Protein 2NRK (pdb70)

Solvent-accessible surface area: 9669 Å² total

Organism: Enterococcus faecalis (strain ATCC 700802 / V583) (NCBI:txid226185)

InterPro domains:
  IPR007344 GrpB/Dephospho-CoA kinase [PF04229] (3-162)
  IPR007344 GrpB/Dephospho-CoA kinase [PTHR34822] (2-167)
  IPR043519 Nucleotidyltransferase superfamily [G3DSA:3.30.460.10] (1-170)
  IPR043519 Nucleotidyltransferase superfamily [SSF81301] (4-168)

CATH classification: 3.30.460.10

B-factor: mean 31.62, std 11.55, range [15.97, 82.62]

Foldseek 3Di:
DKDWADPCLVVVQVVVVVVVCVQCPPQWPDKDWWDQNLAPGFIGDQATEIETEGADLVVVVVRCVVLVVVAWDWCCVPPPQWIWIFDHPVDTHYIYTYHYNPPCVVVLLTVLLRVQCNVPVVLSVVQRVQQVVQCVVCVPDPPSRAVVPSVVSSVVSSVVVVD

Sequence (163 aa):
IVTEYQPAWVEEQFEEEAQQALKQILKEENCLKVEHIGSTSVPNNLAAKPIIDFLVIVEEEIEKVDLLQWEFERIGYEYGEFGLLSGRRYLRKGPIKRTHHVHIYQFDNTQQEILRHLAFRNYLRENPAIATTYGTLKKQQLAQAHPDSIDKYKDAFIKKIEKEALKKYWE

Radius of gyration: 15.81 Å; Cα contacts (8 Å, |Δi|>4): 265; chains: 1; bounding box: 38×39×30 Å

Secondary structure (DSSP, 8-state):
--BS--THHHHHHHHHHHHHHHHHGGGEEEEEEESGGGSTT--B-S-EEEEEEES-SGGGGGGHHHHHHTT-B---TTSTTEEEEEE-SSS--EEEEEEETT-HHHHHHHHHHHHHHHH-HHHHHHHHHHHHHHHTT-SS-TTT--HHHHHHHHHHHHHHHT-

Structure (mmCIF, N/CA/C/O backbone):
data_2NRK
#
_entry.id   2NRK
#
_cell.length_a   73.665
_cell.length_b   82.149
_cell.length_c   30.519
_cell.angle_alpha   90.00
_cell.angle_beta   90.00
_cell.angle_gamma   90.00
#
_symmetry.space_group_name_H-M   'P 21 21 2'
#
loop_
_entity.id
_entity.type
_entity.pdbx_description
1 polymer 'Hypothetical protein GrpB'
2 water water
#
loop_
_atom_site.group_PDB
_atom_site.id
_atom_site.type_symbol
_atom_site.label_atom_id
_atom_site.label_alt_id
_atom_site.label_comp_id
_atom_site.label_asym_id
_atom_site.label_entity_id
_atom_site.label_seq_id
_atom_site.pdbx_PDB_ins_code
_atom_site.Cartn_x
_atom_site.Cartn_y
_atom_site.Cartn_z
_atom_site.occupancy
_atom_site.B_iso_or_equiv
_atom_site.auth_seq_id
_atom_site.auth_comp_id
_atom_site.auth_asym_id
_atom_site.auth_atom_id
_atom_site.pdbx_PDB_model_num
ATOM 1 N N . ILE A 1 7 ? 31.695 43.120 8.763 1.00 38.00 4 ILE A N 1
ATOM 2 C CA . ILE A 1 7 ? 31.894 44.407 8.026 1.00 37.80 4 ILE A CA 1
ATOM 3 C C . ILE A 1 7 ? 30.842 44.602 6.916 1.00 36.84 4 ILE A C 1
ATOM 4 O O . ILE A 1 7 ? 30.469 43.657 6.236 1.00 37.41 4 ILE A O 1
ATOM 9 N N . VAL A 1 8 ? 30.410 45.837 6.714 1.00 34.96 5 VAL A N 1
ATOM 10 C CA . VAL A 1 8 ? 29.463 46.178 5.644 1.00 32.98 5 VAL A CA 1
ATOM 11 C C . VAL A 1 8 ? 30.147 46.225 4.266 1.00 31.79 5 VAL A C 1
ATOM 12 O O . VAL A 1 8 ? 31.212 46.833 4.118 1.00 31.36 5 VAL A O 1
ATOM 16 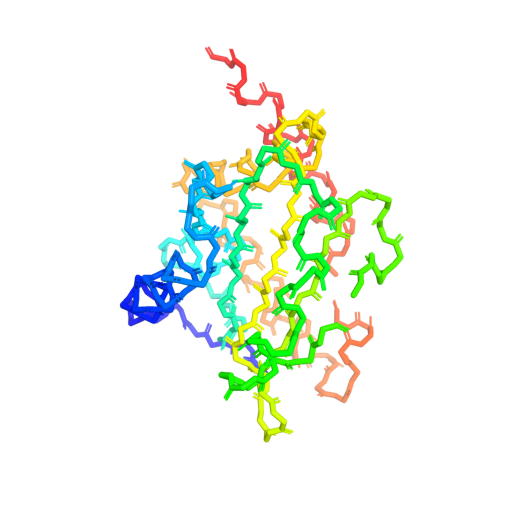N N . THR A 1 9 ? 29.545 45.564 3.278 1.00 29.24 6 THR A N 1
ATOM 17 C CA . THR A 1 9 ? 30.022 45.628 1.896 1.00 28.61 6 THR A CA 1
ATOM 18 C C . THR A 1 9 ? 28.970 46.277 1.013 1.00 28.23 6 THR A C 1
ATOM 19 O O . THR A 1 9 ? 27.809 46.390 1.401 1.00 26.52 6 THR A O 1
ATOM 23 N N . GLU A 1 10 ? 29.372 46.709 -0.176 1.00 28.17 7 GLU A N 1
ATOM 24 C CA . GLU A 1 10 ? 28.380 47.095 -1.170 1.00 27.88 7 GLU A CA 1
ATOM 25 C C . GLU A 1 10 ? 27.504 45.871 -1.454 1.00 27.38 7 GLU A C 1
ATOM 26 O O . GLU A 1 10 ? 27.889 44.732 -1.148 1.00 27.21 7 GLU A O 1
ATOM 32 N N . TYR A 1 11 ? 26.317 46.114 -1.983 1.00 26.75 8 TYR A N 1
ATOM 33 C CA . TYR A 1 11 ? 25.378 45.033 -2.278 1.00 26.15 8 TYR A CA 1
ATOM 34 C C . TYR A 1 11 ? 26.059 43.946 -3.118 1.00 26.77 8 TYR A C 1
ATOM 35 O O . TYR A 1 11 ? 26.830 44.251 -4.027 1.00 27.19 8 TYR A O 1
ATOM 44 N N . GLN A 1 12 ? 25.776 42.683 -2.797 1.00 26.98 9 GLN A N 1
ATOM 45 C CA . GLN A 1 12 ? 26.266 41.560 -3.603 1.00 27.76 9 GLN A CA 1
ATOM 46 C C . GLN A 1 12 ? 25.084 40.804 -4.236 1.00 26.91 9 GLN A C 1
ATOM 47 O O . GLN A 1 12 ? 24.306 40.181 -3.519 1.00 26.74 9 GLN A O 1
ATOM 53 N N . PRO A 1 13 ? 24.942 40.856 -5.582 1.00 26.29 10 PRO A N 1
ATOM 54 C CA . PRO A 1 13 ? 23.833 40.120 -6.198 1.00 26.02 10 PRO A CA 1
ATOM 55 C C . PRO A 1 13 ? 23.824 38.649 -5.825 1.00 25.23 10 PRO A C 1
ATOM 56 O O . PRO A 1 13 ? 22.749 38.033 -5.835 1.00 25.48 10 PRO A O 1
ATOM 60 N N . ALA A 1 14 ? 24.996 38.101 -5.482 1.00 25.02 11 ALA A N 1
ATOM 61 C CA . ALA A 1 14 ? 25.126 36.707 -5.088 1.00 24.47 11 ALA A CA 1
ATOM 62 C C . ALA A 1 14 ? 24.356 36.368 -3.814 1.00 25.13 11 ALA A C 1
ATOM 63 O O . ALA A 1 14 ? 24.078 35.185 -3.566 1.00 24.83 11 ALA A O 1
ATOM 65 N N . TRP A 1 15 ? 24.030 37.383 -3.004 1.00 23.73 12 TRP A N 1
ATOM 66 C CA . TRP A 1 15 ? 23.256 37.125 -1.795 1.00 24.39 12 TRP A CA 1
ATOM 67 C C . TRP A 1 15 ? 21.927 36.435 -2.124 1.00 24.59 12 TRP A C 1
ATOM 68 O O . TRP A 1 15 ? 21.400 35.658 -1.322 1.00 25.37 12 TRP A O 1
ATOM 79 N N . VAL A 1 16 ? 21.378 36.745 -3.296 1.00 23.59 13 VAL A N 1
ATOM 80 C CA . VAL A 1 16 ? 20.122 36.113 -3.726 1.00 24.78 13 VAL A CA 1
ATOM 81 C C . VAL A 1 16 ? 20.316 34.597 -3.951 1.00 24.76 13 VAL A C 1
ATOM 82 O O . VAL A 1 16 ? 19.453 33.802 -3.567 1.00 24.65 13 VAL A O 1
ATOM 86 N N A GLU A 1 17 ? 21.441 34.239 -4.579 0.50 25.03 14 GLU A N 1
ATOM 87 N N B GLU A 1 17 ? 21.424 34.211 -4.576 0.50 24.90 14 GLU A N 1
ATOM 88 C CA A GLU A 1 17 ? 21.831 32.835 -4.812 0.50 25.41 14 GLU A CA 1
ATOM 89 C CA B GLU A 1 17 ? 21.708 32.789 -4.794 0.50 25.00 14 GLU A CA 1
ATOM 90 C C A GLU A 1 17 ? 21.953 32.124 -3.478 0.50 25.26 14 GLU A C 1
ATOM 91 C C B GLU A 1 17 ? 21.978 32.079 -3.463 0.50 25.08 14 GLU A C 1
ATOM 92 O O A GLU A 1 17 ? 21.384 31.048 -3.280 0.50 24.91 14 GLU A O 1
ATOM 93 O O B GLU A 1 17 ? 21.537 30.946 -3.253 0.50 24.73 14 GLU A O 1
ATOM 104 N N . GLN A 1 18 ? 22.706 32.753 -2.573 1.00 24.63 15 GLN A N 1
ATOM 105 C CA . GLN A 1 18 ? 22.959 32.232 -1.234 1.00 24.66 15 GLN A CA 1
ATOM 106 C C . GLN A 1 18 ? 21.654 32.009 -0.490 1.00 23.60 15 GLN A C 1
ATOM 107 O O . GLN A 1 18 ? 21.487 30.970 0.158 1.00 23.30 15 GLN A O 1
ATOM 113 N N . PHE A 1 19 ? 20.734 32.972 -0.584 1.00 22.53 16 PHE A N 1
ATOM 114 C CA . PHE A 1 19 ? 19.441 32.824 0.031 1.00 22.68 16 PHE A CA 1
ATOM 115 C C . PHE A 1 19 ? 18.702 31.594 -0.540 1.00 23.50 16 PHE A C 1
ATOM 116 O O . PHE A 1 19 ? 18.238 30.753 0.195 1.00 22.79 16 PHE A O 1
ATOM 124 N N . GLU A 1 20 ? 18.577 31.522 -1.864 1.00 23.89 17 GLU A N 1
ATOM 125 C CA . GLU A 1 20 ? 17.773 30.464 -2.471 1.00 24.89 17 GLU A CA 1
ATOM 126 C C . GLU A 1 20 ? 18.333 29.057 -2.184 1.00 25.44 17 GLU A C 1
ATOM 127 O O . GLU A 1 20 ? 17.570 28.137 -1.914 1.00 26.27 17 GLU A O 1
ATOM 133 N N . GLU A 1 21 ? 19.650 28.925 -2.169 1.00 24.96 18 GLU A N 1
ATOM 134 C CA . GLU A 1 21 ? 20.301 27.640 -1.922 1.00 26.17 18 GLU A CA 1
ATOM 135 C C . GLU A 1 21 ? 19.964 27.171 -0.496 1.00 25.39 18 GLU A C 1
ATOM 136 O O . GLU A 1 21 ? 19.585 26.012 -0.254 1.00 24.79 18 GLU A O 1
ATOM 142 N N . GLU A 1 22 ? 20.161 28.075 0.458 1.00 24.27 19 GLU A N 1
ATOM 143 C CA . GLU A 1 22 ? 19.936 27.673 1.831 1.00 24.60 19 GLU A CA 1
ATOM 144 C C . GLU A 1 22 ? 18.443 27.528 2.108 1.00 24.33 19 GLU A C 1
ATOM 145 O O . GLU A 1 22 ? 18.034 26.716 2.949 1.00 24.79 19 GLU A O 1
ATOM 151 N N . ALA A 1 23 ? 17.611 28.333 1.445 1.00 23.90 20 ALA A N 1
ATOM 152 C CA . ALA A 1 23 ? 16.175 28.206 1.677 1.00 24.29 20 ALA A CA 1
ATOM 153 C C . ALA A 1 23 ? 15.720 26.763 1.338 1.00 24.82 20 ALA A C 1
ATOM 154 O O . ALA A 1 23 ? 14.905 26.169 2.054 1.00 25.30 20 ALA A O 1
ATOM 156 N N . GLN A 1 24 ? 16.263 26.190 0.267 1.00 25.22 21 GLN A N 1
ATOM 157 C CA A GLN A 1 24 ? 15.921 24.824 -0.134 0.50 26.57 21 GLN A CA 1
ATOM 158 C CA B GLN A 1 24 ? 15.877 24.830 -0.090 0.50 25.46 21 GLN A CA 1
ATOM 159 C C . GLN A 1 24 ? 16.367 23.836 0.958 1.00 25.95 21 GLN A C 1
ATOM 160 O O . GLN A 1 24 ? 15.632 22.908 1.325 1.00 26.31 21 GLN A O 1
ATOM 171 N N . ALA A 1 25 ? 17.580 24.041 1.462 1.00 25.63 22 ALA A N 1
ATOM 172 C CA . ALA A 1 25 ? 18.133 23.188 2.520 1.00 25.48 22 ALA A CA 1
ATOM 173 C C . ALA A 1 25 ? 17.219 23.225 3.745 1.00 25.61 22 ALA A C 1
ATOM 174 O O . ALA A 1 25 ? 16.910 22.169 4.326 1.00 25.84 22 ALA A O 1
ATOM 176 N N . LEU A 1 26 ? 16.780 24.428 4.139 1.00 24.73 23 LEU A N 1
ATOM 177 C CA . LEU A 1 26 ? 15.865 24.592 5.271 1.00 24.69 23 LEU A CA 1
ATOM 178 C C . LEU A 1 26 ? 14.522 23.886 5.056 1.00 25.24 23 LEU A C 1
ATOM 179 O O . LEU A 1 26 ? 14.025 23.188 5.952 1.00 24.75 23 LEU A O 1
ATOM 184 N N . LYS A 1 27 ? 13.951 24.040 3.861 1.00 24.63 24 LYS A N 1
ATOM 185 C CA . LYS A 1 27 ? 12.692 23.370 3.538 1.00 25.54 24 LYS A CA 1
ATOM 186 C C . LYS A 1 27 ? 12.805 21.851 3.600 1.00 25.72 24 LYS A C 1
ATOM 187 O O . LYS A 1 27 ? 11.839 21.175 3.967 1.00 26.13 24 LYS A O 1
ATOM 193 N N . GLN A 1 28 ? 13.972 21.304 3.247 1.00 26.33 25 GLN A N 1
ATOM 194 C CA . GLN A 1 28 ? 14.138 19.845 3.265 1.00 27.32 25 GLN A CA 1
ATOM 195 C C . GLN A 1 28 ? 13.962 19.344 4.691 1.00 26.62 25 GLN A C 1
ATOM 196 O O . GLN A 1 28 ? 13.455 18.248 4.911 1.00 27.21 25 GLN A O 1
ATOM 202 N N . ILE A 1 29 ? 14.398 20.162 5.652 1.00 25.54 26 ILE A N 1
ATOM 203 C CA . ILE A 1 29 ? 14.358 19.787 7.072 1.00 25.71 26 ILE A CA 1
ATOM 204 C C . ILE A 1 29 ? 12.981 20.017 7.667 1.00 25.55 26 ILE A C 1
ATOM 205 O O . ILE A 1 29 ? 12.462 19.160 8.389 1.00 25.73 26 ILE A O 1
ATOM 210 N N . LEU A 1 30 ? 12.387 21.167 7.334 1.00 24.94 27 LEU A N 1
ATOM 211 C CA . LEU A 1 30 ? 11.127 21.570 7.951 1.00 25.22 27 LEU A CA 1
ATOM 212 C C . LEU A 1 30 ? 9.905 20.841 7.395 1.00 25.20 27 LEU A C 1
ATOM 213 O O . LEU A 1 30 ? 8.877 20.718 8.078 1.00 25.79 27 LEU A O 1
ATOM 218 N N . LYS A 1 31 ? 10.000 20.398 6.143 1.00 25.33 28 LYS A N 1
ATOM 219 C CA . LYS A 1 31 ? 8.934 19.626 5.496 1.00 26.66 28 LYS A CA 1
ATOM 220 C C . LYS A 1 31 ? 7.598 20.377 5.531 1.00 26.34 28 LYS A C 1
ATOM 221 O O . LYS A 1 31 ? 7.579 21.598 5.325 1.00 26.33 28 LYS A O 1
ATOM 227 N N . GLU A 1 32 ? 6.511 19.659 5.824 1.00 27.59 29 GLU A N 1
ATOM 228 C CA A GLU A 1 32 ? 5.152 20.221 5.731 0.50 28.27 29 GLU A CA 1
ATOM 229 C CA B GLU A 1 32 ? 5.162 20.226 5.736 0.50 28.50 29 GLU A CA 1
ATOM 230 C C . GLU A 1 32 ? 4.860 21.354 6.705 1.00 27.87 29 GLU A C 1
ATOM 231 O O . GLU A 1 32 ? 3.964 22.169 6.445 1.00 29.04 29 GLU A O 1
ATOM 242 N N . ASN A 1 33 ? 5.613 21.425 7.802 1.00 27.05 30 ASN A N 1
ATOM 243 C CA . ASN A 1 33 ? 5.402 22.464 8.796 1.00 25.68 30 ASN A CA 1
ATOM 244 C C . ASN A 1 33 ? 5.799 23.850 8.247 1.00 26.40 30 ASN A C 1
ATOM 245 O O . ASN A 1 33 ? 5.398 24.879 8.796 1.00 26.68 30 ASN A O 1
ATOM 250 N N . CYS A 1 34 ? 6.588 23.862 7.176 1.00 25.90 31 CYS A N 1
ATOM 251 C CA . CYS A 1 34 ? 7.071 25.131 6.593 1.00 25.71 31 CYS A CA 1
ATOM 252 C C . CYS A 1 34 ? 6.054 25.694 5.609 1.00 24.85 31 CYS A C 1
ATOM 253 O O . CYS A 1 34 ? 5.752 25.073 4.572 1.00 25.22 31 CYS A O 1
ATOM 256 N N . LEU A 1 35 ? 5.495 26.854 5.945 1.00 23.14 32 LEU A N 1
ATOM 257 C CA . LEU A 1 35 ? 4.517 27.487 5.055 1.00 23.07 32 LEU A CA 1
ATOM 258 C C . LEU A 1 35 ? 5.215 28.342 4.012 1.00 21.86 32 LEU A C 1
ATOM 259 O O . LEU A 1 35 ? 4.730 28.433 2.859 1.00 22.86 32 LEU A O 1
ATOM 264 N N . LYS A 1 36 ? 6.318 28.988 4.407 1.00 22.62 33 LYS A N 1
ATOM 265 C CA . LYS A 1 36 ? 6.987 29.934 3.513 1.00 22.85 33 LYS A CA 1
ATOM 266 C C . LYS A 1 36 ? 8.386 30.249 4.053 1.00 23.12 33 LYS A C 1
ATOM 267 O O . LYS A 1 36 ? 8.565 30.382 5.249 1.00 23.58 33 LYS A O 1
ATOM 273 N N . VAL A 1 37 ? 9.359 30.389 3.148 1.00 23.49 34 VAL A N 1
ATOM 274 C CA . VAL A 1 37 ? 10.663 30.960 3.518 1.00 22.66 34 VAL A CA 1
ATOM 275 C C . VAL A 1 37 ? 10.842 32.209 2.692 1.00 23.18 34 VAL A C 1
ATOM 276 O O . VAL A 1 37 ? 10.747 32.150 1.453 1.00 23.90 34 VAL A O 1
ATOM 280 N N . GLU A 1 38 ? 11.065 33.318 3.389 1.00 23.43 35 GLU A N 1
ATOM 281 C CA . GLU A 1 38 ? 11.252 34.632 2.748 1.00 24.33 35 GLU A CA 1
ATOM 282 C C . GLU A 1 38 ? 12.674 35.159 3.021 1.00 23.36 35 GLU A C 1
ATOM 283 O O . GLU A 1 38 ? 13.214 35.001 4.125 1.00 24.59 35 GLU A O 1
ATOM 289 N N . HIS A 1 39 ? 13.227 35.829 2.018 1.00 23.92 36 HIS A N 1
ATOM 290 C CA . HIS A 1 39 ? 14.491 36.540 2.182 1.00 23.35 36 HIS A CA 1
ATOM 291 C C . HIS A 1 39 ? 14.140 37.894 2.776 1.00 23.42 36 HIS A C 1
ATOM 292 O O . HIS A 1 39 ? 13.304 38.640 2.229 1.00 24.47 36 HIS A O 1
ATOM 299 N N . ILE A 1 40 ? 14.761 38.223 3.905 1.00 22.99 37 ILE A N 1
ATOM 300 C CA . ILE A 1 40 ? 14.459 39.462 4.604 1.00 24.01 37 ILE A CA 1
ATOM 301 C C . ILE A 1 40 ? 15.767 40.162 4.955 1.00 23.85 37 ILE A C 1
ATOM 302 O O . ILE A 1 40 ? 16.869 39.701 4.582 1.00 24.96 37 ILE A O 1
ATOM 307 N N . GLY A 1 41 ? 15.653 41.294 5.647 1.00 23.47 38 GLY A N 1
ATOM 308 C CA . GLY A 1 41 ? 16.834 42.035 6.116 1.00 22.50 38 GLY A CA 1
ATOM 309 C C . GLY A 1 41 ? 17.523 42.760 4.973 1.00 23.11 38 GLY A C 1
ATOM 310 O O . GLY A 1 41 ? 17.013 42.757 3.859 1.00 23.80 38 GLY A O 1
ATOM 311 N N . SER A 1 42 ? 18.678 43.364 5.254 1.00 23.12 39 SER A N 1
ATOM 312 C CA . SER A 1 42 ? 19.277 44.240 4.222 1.00 23.38 39 SER A CA 1
ATOM 313 C C . SER A 1 42 ? 19.710 43.487 2.980 1.00 23.53 39 SER A C 1
ATOM 314 O O . SER A 1 42 ? 19.670 44.071 1.870 1.00 23.41 39 SER A O 1
ATOM 317 N N . THR A 1 43 ? 20.101 42.211 3.117 1.00 22.25 40 THR A N 1
ATOM 318 C CA . THR A 1 43 ? 20.580 41.501 1.902 1.00 23.18 40 THR A CA 1
ATOM 319 C C . THR A 1 43 ? 19.447 41.175 0.913 1.00 22.87 40 THR A C 1
ATOM 320 O O . THR A 1 43 ? 19.715 40.786 -0.233 1.00 23.32 40 THR A O 1
ATOM 324 N N . SER A 1 44 ? 18.198 41.376 1.337 1.00 23.67 41 SER A N 1
ATOM 325 C CA . SER A 1 44 ? 17.026 41.117 0.494 1.00 24.05 41 SER A CA 1
ATOM 326 C C . SER A 1 44 ? 16.602 42.373 -0.290 1.00 25.20 41 SER A C 1
ATOM 327 O O . SER A 1 44 ? 15.618 42.318 -1.013 1.00 24.95 41 SER A O 1
ATOM 330 N N . VAL A 1 45 ? 17.328 43.484 -0.120 1.00 24.36 42 VAL A N 1
ATOM 331 C CA . VAL A 1 45 ? 16.979 44.742 -0.788 1.00 23.57 42 VAL A CA 1
ATOM 332 C C . VAL A 1 45 ? 18.019 45.002 -1.872 1.00 23.22 42 VAL A C 1
ATOM 333 O O . VAL A 1 45 ? 19.166 45.361 -1.574 1.00 21.81 42 VAL A O 1
ATOM 337 N N . PRO A 1 46 ? 17.659 44.771 -3.141 1.00 24.09 43 PRO A N 1
ATOM 338 C CA . PRO A 1 46 ? 18.666 45.013 -4.154 1.00 24.30 43 PRO A CA 1
ATOM 339 C C . PRO A 1 46 ? 19.327 46.397 -4.080 1.00 24.93 43 PRO A C 1
ATOM 340 O O . PRO A 1 46 ? 18.655 47.422 -3.873 1.00 25.92 43 PRO A O 1
ATOM 344 N N . ASN A 1 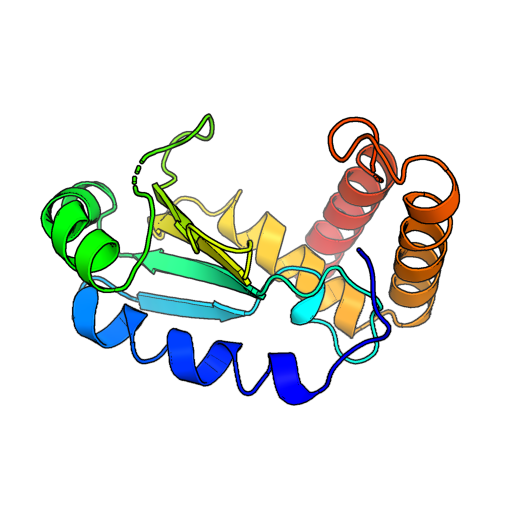47 ? 20.651 46.373 -4.207 1.00 25.10 44 ASN A N 1
ATOM 345 C CA A ASN A 1 47 ? 21.518 47.562 -4.217 0.50 25.34 44 ASN A CA 1
ATOM 346 C CA B ASN A 1 47 ? 21.464 47.598 -4.203 0.50 25.70 44 ASN A CA 1
ATOM 347 C C . ASN A 1 47 ? 21.727 48.234 -2.848 1.00 25.41 44 ASN A C 1
ATOM 348 O O . ASN A 1 47 ? 22.345 49.302 -2.757 1.00 25.90 44 ASN A O 1
ATOM 357 N N . LEU A 1 48 ? 21.271 47.585 -1.786 1.00 23.97 45 LEU A N 1
ATOM 358 C CA . LEU A 1 48 ? 21.514 48.111 -0.441 1.00 23.30 45 LEU A CA 1
ATOM 359 C C . LEU A 1 48 ? 22.830 47.554 0.102 1.00 23.34 45 LEU A C 1
ATOM 360 O O . LEU A 1 48 ? 23.039 46.347 0.114 1.00 23.44 45 LEU A O 1
ATOM 365 N N . ALA A 1 49 ? 23.712 48.446 0.563 1.00 24.23 46 ALA A N 1
ATOM 366 C CA . ALA A 1 49 ? 24.924 48.025 1.258 1.00 23.50 46 ALA A CA 1
ATOM 367 C C . ALA A 1 49 ? 24.547 47.295 2.554 1.00 23.59 46 ALA A C 1
ATOM 368 O O . ALA A 1 49 ? 23.586 47.675 3.239 1.00 24.11 46 ALA A O 1
ATOM 370 N N . ALA A 1 50 ? 25.299 46.260 2.914 1.00 23.66 47 ALA A N 1
ATOM 371 C CA . ALA A 1 50 ? 24.902 45.425 4.056 1.00 24.28 47 ALA A CA 1
ATOM 372 C C . ALA A 1 50 ? 26.039 44.560 4.562 1.00 25.09 47 ALA A C 1
ATOM 373 O O . ALA A 1 50 ? 26.947 44.246 3.824 1.00 24.53 47 ALA A O 1
ATOM 375 N N . LYS A 1 51 ? 25.937 44.129 5.809 1.00 25.53 48 LYS A N 1
ATOM 376 C CA . LYS A 1 51 ? 26.767 43.027 6.279 1.00 26.76 48 LYS A CA 1
ATOM 377 C C . LYS A 1 51 ? 26.363 41.791 5.474 1.00 26.60 48 LYS A C 1
ATOM 378 O O . LYS A 1 51 ? 25.163 41.574 5.245 1.00 26.57 48 LYS A O 1
ATOM 384 N N . PRO A 1 52 ? 27.352 41.012 5.007 1.00 26.94 49 PRO A N 1
ATOM 385 C CA . PRO A 1 52 ? 27.048 39.836 4.176 1.00 26.76 49 PRO A CA 1
ATOM 386 C C . PRO A 1 52 ? 26.576 38.648 5.004 1.00 27.02 49 PRO A C 1
ATOM 387 O O . PRO A 1 52 ? 27.239 37.587 5.030 1.00 27.42 49 PRO A O 1
ATOM 391 N N . ILE A 1 53 ? 25.465 38.852 5.707 1.00 26.13 50 ILE A N 1
ATOM 392 C CA . ILE A 1 53 ? 24.820 37.825 6.515 1.00 25.58 50 ILE A CA 1
ATOM 393 C C . ILE A 1 53 ? 23.389 37.731 5.981 1.00 25.35 50 ILE A C 1
ATOM 394 O O . ILE A 1 53 ? 22.650 38.727 5.977 1.00 25.60 50 ILE A O 1
ATOM 399 N N . ILE A 1 54 ? 23.022 36.551 5.493 1.00 24.12 51 ILE A N 1
ATOM 400 C CA . ILE A 1 54 ? 21.711 36.397 4.861 1.00 23.94 51 ILE A CA 1
ATOM 401 C C . ILE A 1 54 ? 20.681 36.138 5.955 1.00 24.01 51 ILE A C 1
ATOM 402 O O . ILE A 1 54 ? 20.844 35.193 6.737 1.00 23.70 51 ILE A O 1
ATOM 407 N N . ASP A 1 55 ? 19.627 36.958 5.984 1.00 22.97 52 ASP A N 1
ATOM 408 C CA . ASP A 1 55 ? 18.490 36.741 6.896 1.00 23.82 52 ASP A CA 1
ATOM 409 C C . ASP A 1 55 ? 17.345 36.006 6.226 1.00 23.74 52 ASP A C 1
ATOM 410 O O . ASP A 1 55 ? 16.886 36.411 5.108 1.00 23.55 52 ASP A O 1
ATOM 415 N N . PHE A 1 56 ? 16.860 34.981 6.924 1.00 23.37 53 PHE A N 1
ATOM 416 C CA . PHE A 1 56 ? 15.722 34.127 6.504 1.00 23.93 53 PHE A CA 1
ATOM 417 C C . PHE A 1 56 ? 14.547 34.293 7.446 1.00 24.04 53 PHE A C 1
ATOM 418 O O . PHE A 1 56 ? 14.723 34.269 8.688 1.00 24.82 53 PHE A O 1
ATOM 426 N N . LEU A 1 57 ? 13.359 34.505 6.859 1.00 24.08 54 LEU A N 1
ATOM 427 C CA . LEU A 1 57 ? 12.096 34.505 7.619 1.00 24.23 54 LEU A CA 1
ATOM 428 C C . LEU A 1 57 ? 11.392 33.207 7.277 1.00 23.83 54 LEU A C 1
ATOM 429 O O . LEU A 1 57 ? 11.075 32.965 6.121 1.00 24.15 54 LEU A O 1
ATOM 434 N N . VAL A 1 58 ? 11.253 32.341 8.261 1.00 22.67 55 VAL A N 1
ATOM 435 C CA . VAL A 1 58 ? 10.615 31.045 8.050 1.00 23.18 55 VAL A CA 1
ATOM 436 C C . VAL A 1 58 ? 9.290 31.067 8.833 1.00 23.40 55 VAL A C 1
ATOM 437 O O . VAL A 1 58 ? 9.282 31.288 10.055 1.00 24.06 55 VAL A O 1
ATOM 441 N N . ILE A 1 59 ? 8.192 30.815 8.126 1.00 22.58 56 ILE A N 1
ATOM 442 C CA . ILE A 1 59 ? 6.864 30.864 8.736 1.00 22.41 56 ILE A CA 1
ATOM 443 C C . ILE A 1 59 ? 6.349 29.439 8.790 1.00 22.64 56 ILE A C 1
ATOM 444 O O . ILE A 1 59 ? 6.319 28.749 7.756 1.00 23.34 56 ILE A O 1
ATOM 449 N N . VAL A 1 60 ? 5.975 28.986 9.985 1.00 22.59 57 VAL A N 1
ATOM 450 C CA . VAL A 1 60 ? 5.559 27.590 10.205 1.00 22.94 57 VAL A CA 1
ATOM 451 C C . VAL A 1 60 ? 4.154 27.481 10.793 1.00 23.58 57 VAL A C 1
ATOM 452 O O . VAL A 1 60 ? 3.630 28.445 11.383 1.00 23.43 57 VAL A O 1
ATOM 456 N N . GLU A 1 61 ? 3.550 26.297 10.653 1.00 23.28 58 GLU A N 1
ATOM 457 C CA . GLU A 1 61 ? 2.230 26.049 11.238 1.00 24.24 58 GLU A CA 1
ATOM 458 C C . GLU A 1 61 ? 2.302 25.944 12.752 1.00 24.92 58 GLU A C 1
ATOM 459 O O . GLU A 1 61 ? 1.429 26.466 13.454 1.0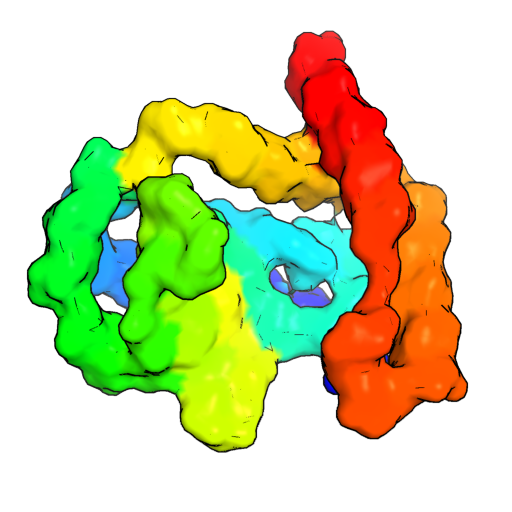0 25.21 58 GLU A O 1
ATOM 465 N N . GLU A 1 62 ? 3.344 25.258 13.243 1.00 25.61 59 GLU A N 1
ATOM 466 C CA A GLU A 1 62 ? 3.486 24.956 14.670 0.50 25.58 59 GLU A CA 1
ATOM 467 C CA B GLU A 1 62 ? 3.480 24.957 14.656 0.50 26.05 59 GLU A CA 1
ATOM 468 C C . GLU A 1 62 ? 4.926 25.161 15.124 1.00 26.04 59 GLU A C 1
ATOM 469 O O . GLU A 1 62 ? 5.814 24.404 14.737 1.00 26.13 59 GLU A O 1
ATOM 480 N N . ILE A 1 63 ? 5.141 26.179 15.948 1.00 25.84 60 ILE A N 1
ATOM 481 C CA . ILE A 1 63 ? 6.498 26.527 16.381 1.00 26.81 60 ILE A CA 1
ATOM 482 C C . ILE A 1 63 ? 7.131 25.462 17.275 1.00 28.11 60 ILE A C 1
ATOM 483 O O . ILE A 1 63 ? 8.304 25.147 17.126 1.00 27.97 60 ILE A O 1
ATOM 488 N N . GLU A 1 64 ? 6.339 24.853 18.153 1.00 29.95 61 GLU A N 1
ATOM 489 C CA . GLU A 1 64 ? 6.913 23.877 19.100 1.00 31.88 61 GLU A CA 1
ATOM 490 C C . GLU A 1 64 ? 7.468 22.653 18.393 1.00 31.81 61 GLU A C 1
ATOM 491 O O . GLU A 1 64 ? 8.433 22.030 18.863 1.00 32.93 61 GLU A O 1
ATOM 497 N N . LYS A 1 65 ? 6.866 22.305 17.266 1.00 31.20 62 LYS A N 1
A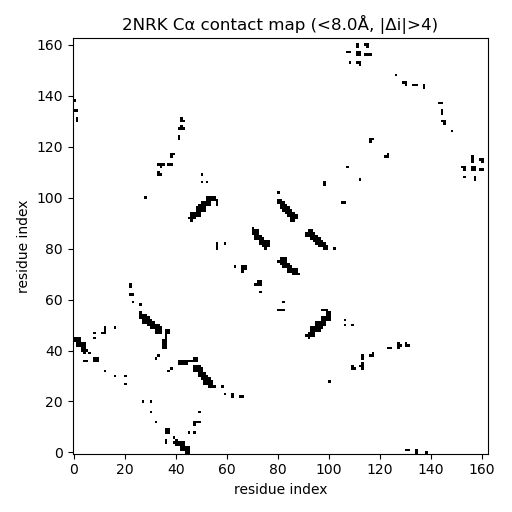TOM 498 C CA . LYS A 1 65 ? 7.349 21.219 16.417 1.00 31.78 62 LYS A CA 1
ATOM 499 C C . LYS A 1 65 ? 8.769 21.434 15.864 1.00 30.32 62 LYS A C 1
ATOM 500 O O . LYS A 1 65 ? 9.465 20.473 15.489 1.00 30.29 62 LYS A O 1
ATOM 506 N N . VAL A 1 66 ? 9.203 22.691 15.806 1.00 28.53 63 VAL A N 1
ATOM 507 C CA . VAL A 1 66 ? 10.524 23.005 15.256 1.00 26.83 63 VAL A CA 1
ATOM 508 C C . VAL A 1 66 ? 11.605 22.502 16.219 1.00 26.00 63 VAL A C 1
ATOM 509 O O . VAL A 1 66 ? 12.699 22.131 15.798 1.00 24.45 63 VAL A O 1
ATOM 513 N N . ASP A 1 67 ? 11.288 22.476 17.506 1.00 25.85 64 ASP A N 1
ATOM 514 C CA . ASP A 1 67 ? 12.222 21.928 18.502 1.00 26.57 64 ASP A CA 1
ATOM 515 C C . ASP A 1 67 ? 12.643 20.493 18.235 1.00 26.11 64 ASP A C 1
ATOM 516 O O . ASP A 1 67 ? 13.761 20.106 18.580 1.00 26.61 64 ASP A O 1
ATOM 521 N N . LEU A 1 68 ? 11.777 19.711 17.595 1.00 25.71 65 LEU A N 1
ATOM 522 C CA . LEU A 1 68 ? 12.112 18.319 17.262 1.00 25.69 65 LEU A CA 1
ATOM 523 C C . LEU A 1 68 ? 13.260 18.238 16.264 1.00 24.87 65 LEU A C 1
ATOM 524 O O . LEU A 1 68 ? 13.876 17.163 16.118 1.00 23.97 65 LEU A O 1
ATOM 529 N N . LEU A 1 69 ? 13.529 19.360 15.581 1.00 23.61 66 LEU A N 1
ATOM 530 C CA . LEU A 1 69 ? 14.455 19.388 14.456 1.00 24.09 66 LEU A CA 1
ATOM 531 C C . LEU A 1 69 ? 15.790 20.051 14.838 1.00 23.84 66 LEU A C 1
ATOM 532 O O . LEU A 1 69 ? 16.661 20.252 13.977 1.00 23.43 66 LEU A O 1
ATOM 537 N N . GLN A 1 70 ? 15.936 20.405 16.115 1.00 22.31 67 GLN A N 1
ATOM 538 C CA . GLN A 1 70 ? 17.128 21.120 16.575 1.00 22.64 67 GLN A CA 1
ATOM 539 C C . GLN A 1 70 ? 18.405 20.462 16.047 1.00 22.34 67 GLN A C 1
ATOM 540 O O . GLN A 1 70 ? 19.290 21.125 15.511 1.00 21.95 67 GLN A O 1
ATOM 546 N N . TRP A 1 71 ? 18.496 19.144 16.186 1.00 22.07 68 TRP A N 1
ATOM 547 C CA . TRP A 1 71 ? 19.754 18.443 15.855 1.00 21.91 68 TRP A CA 1
ATOM 548 C C . TRP A 1 71 ? 19.957 18.286 14.336 1.00 22.44 68 TRP A C 1
ATOM 549 O O . TRP A 1 71 ? 21.097 18.167 13.866 1.00 22.92 68 TRP A O 1
ATOM 560 N N . GLU A 1 72 ? 18.858 18.309 13.577 1.00 23.52 69 GLU A N 1
ATOM 561 C CA . GLU A 1 72 ? 18.958 18.368 12.119 1.00 23.68 69 GLU A CA 1
ATOM 562 C C . GLU A 1 72 ? 19.560 19.715 11.708 1.00 23.14 69 GLU A C 1
ATOM 563 O O . GLU A 1 72 ? 20.404 19.791 10.817 1.00 23.88 69 GLU A O 1
ATOM 569 N N . PHE A 1 73 ? 19.114 20.801 12.340 1.00 22.65 70 PHE A N 1
ATOM 570 C CA . PHE A 1 73 ? 19.707 22.091 12.035 1.00 22.25 70 PHE A CA 1
ATOM 571 C C . PHE A 1 73 ? 21.176 22.166 12.449 1.00 22.08 70 PHE A C 1
ATOM 572 O O . PHE A 1 73 ? 22.002 22.722 11.721 1.00 22.55 70 PHE A O 1
ATOM 580 N N . GLU A 1 74 ? 21.506 21.595 13.609 1.00 22.47 71 GLU A N 1
ATOM 581 C CA . GLU A 1 74 ? 22.915 21.540 14.034 1.00 23.02 71 GLU A CA 1
ATOM 582 C C . GLU A 1 74 ? 23.760 20.785 13.004 1.00 23.35 71 GLU A C 1
ATOM 583 O O . GLU A 1 74 ? 24.909 21.150 12.755 1.00 23.86 71 GLU A O 1
ATOM 589 N N . ARG A 1 75 ? 23.188 19.726 12.435 1.00 23.29 72 ARG A N 1
ATOM 590 C CA . ARG A 1 75 ? 23.901 18.876 11.471 1.00 25.01 72 ARG A CA 1
ATOM 591 C C . ARG A 1 75 ? 24.338 19.693 10.245 1.00 24.88 72 ARG A C 1
ATOM 592 O O . ARG A 1 75 ? 25.419 19.433 9.683 1.00 25.95 72 ARG A O 1
ATOM 600 N N . ILE A 1 76 ? 23.528 20.675 9.843 1.00 24.86 73 ILE A N 1
ATOM 601 C CA . ILE A 1 76 ? 23.910 21.551 8.720 1.00 24.73 73 ILE A CA 1
ATOM 602 C C . ILE A 1 76 ? 24.573 22.868 9.173 1.00 25.30 73 ILE A C 1
ATOM 603 O O . ILE A 1 76 ? 24.642 23.857 8.422 1.00 25.80 73 ILE A O 1
ATOM 608 N N . GLY A 1 77 ? 25.017 22.893 10.428 1.00 24.20 74 GLY A N 1
ATOM 609 C CA . GLY A 1 77 ? 25.914 23.946 10.878 1.00 23.40 74 GLY A CA 1
ATOM 610 C C . GLY A 1 77 ? 25.339 25.025 11.764 1.00 23.04 74 GLY A C 1
ATOM 611 O O . GLY A 1 77 ? 26.056 25.939 12.125 1.00 25.32 74 GLY A O 1
ATOM 612 N N . TYR A 1 78 ? 24.049 24.952 12.061 1.00 22.97 75 TYR A N 1
ATOM 613 C CA . TYR A 1 78 ? 23.408 25.958 12.902 1.00 22.08 75 TYR A CA 1
ATOM 614 C C . TYR A 1 78 ? 23.623 25.758 14.393 1.00 22.71 75 TYR A C 1
ATOM 615 O O . TYR A 1 78 ? 23.666 24.616 14.891 1.00 23.22 75 TYR A O 1
ATOM 624 N N . GLU A 1 79 ? 23.767 26.881 15.100 1.00 23.04 76 GLU A N 1
ATOM 625 C CA . GLU A 1 79 ? 23.488 26.935 16.509 1.00 24.10 76 GLU A CA 1
ATOM 626 C C . GLU A 1 79 ? 21.991 27.202 16.668 1.00 23.88 76 GLU A C 1
ATOM 627 O O . GLU A 1 79 ? 21.446 28.159 16.090 1.00 23.52 76 GLU A O 1
ATOM 633 N N . TYR A 1 80 ? 21.343 26.346 17.441 1.00 23.40 77 TYR A N 1
ATOM 634 C CA . TYR A 1 80 ? 19.909 26.400 17.658 1.00 23.65 77 TYR A CA 1
ATOM 635 C C . TYR A 1 80 ? 19.647 27.241 18.902 1.00 23.73 77 TYR A C 1
ATOM 636 O O . TYR A 1 80 ? 19.878 26.779 20.021 1.00 23.95 77 TYR A O 1
ATOM 653 N N . GLY A 1 82 ? 16.870 28.838 20.189 1.00 24.38 79 GLY A N 1
ATOM 654 C CA . GLY A 1 82 ? 15.564 28.991 20.832 1.00 23.97 79 GLY A CA 1
ATOM 655 C C . GLY A 1 82 ? 14.975 30.356 20.550 1.00 23.73 79 GLY A C 1
ATOM 656 O O . GLY A 1 82 ? 15.225 30.949 19.481 1.00 24.07 79 GLY A O 1
ATOM 657 N N . GLU A 1 83 ? 14.230 30.887 21.515 1.00 23.91 80 GLU A N 1
ATOM 658 C CA . GLU A 1 83 ? 13.629 32.215 21.332 1.00 23.78 80 GLU A CA 1
ATOM 659 C C . GLU A 1 83 ? 14.711 33.293 21.291 1.00 23.70 80 GLU A C 1
ATOM 660 O O . GLU A 1 83 ? 14.553 34.297 20.581 1.00 25.36 80 GLU A O 1
ATOM 666 N N . PHE A 1 84 ? 15.797 33.080 22.038 1.00 24.75 81 PHE A N 1
ATOM 667 C CA . PHE A 1 84 ? 16.885 34.084 22.124 1.00 25.53 81 PHE A CA 1
ATOM 668 C C . PHE A 1 84 ? 16.313 35.502 22.371 1.00 26.23 81 PHE A C 1
ATOM 669 O O . PHE A 1 84 ? 16.660 36.490 21.695 1.00 26.76 81 PHE A O 1
ATOM 677 N N . GLY A 1 85 ? 15.370 35.558 23.295 1.00 28.43 82 GLY A N 1
ATOM 678 C CA . GLY A 1 85 ? 14.863 36.822 23.764 1.00 28.75 82 GLY A CA 1
ATOM 679 C C . GLY A 1 85 ? 13.579 37.309 23.091 1.00 30.04 82 GLY A C 1
ATOM 680 O O . GLY A 1 85 ? 13.045 38.319 23.526 1.00 30.87 82 GLY A O 1
ATOM 681 N N . LEU A 1 86 ? 13.085 36.629 22.048 1.00 29.66 83 LEU A N 1
ATOM 682 C CA A LEU A 1 86 ? 11.824 37.036 21.417 0.50 29.96 83 LEU A CA 1
ATOM 683 C CA B LEU A 1 86 ? 11.842 37.032 21.386 0.50 30.68 83 LEU A CA 1
ATOM 684 C C . LEU A 1 86 ? 10.768 35.942 21.493 1.00 30.32 83 LEU A C 1
ATOM 685 O O . LEU A 1 86 ? 10.955 34.838 20.993 1.00 29.60 83 LEU A O 1
ATOM 694 N N . SER A 1 87 ? 9.637 36.273 22.125 1.00 31.49 84 SER A N 1
ATOM 695 C CA . SER A 1 87 ? 8.563 35.309 22.367 1.00 31.95 84 SER A CA 1
ATOM 696 C C . SER A 1 87 ? 8.050 34.692 21.072 1.00 30.95 84 SER A C 1
ATOM 697 O O . SER A 1 87 ? 7.746 35.413 20.108 1.00 31.88 84 SER A O 1
ATOM 700 N N . GLY A 1 88 ? 7.989 33.366 21.022 1.00 29.78 85 GLY A N 1
ATOM 701 C CA . GLY A 1 88 ? 7.485 32.692 19.823 1.00 29.40 85 GLY A C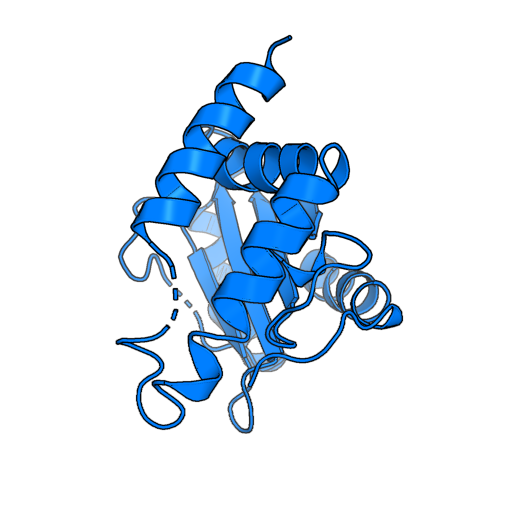A 1
ATOM 702 C C . GLY A 1 88 ? 8.467 32.473 18.691 1.00 27.94 85 GLY A C 1
ATOM 703 O O . GLY A 1 88 ? 8.133 31.792 17.734 1.00 28.71 85 GLY A O 1
ATOM 704 N N . ARG A 1 89 ? 9.686 32.999 18.800 1.00 26.52 86 ARG A N 1
ATOM 705 C CA . ARG A 1 89 ? 10.679 32.797 17.745 1.00 26.24 86 ARG A CA 1
ATOM 706 C C . ARG A 1 89 ? 11.461 31.506 17.975 1.00 25.03 86 ARG A C 1
ATOM 707 O O . ARG A 1 89 ? 11.600 31.057 19.135 1.00 24.74 86 ARG A O 1
ATOM 715 N N . ARG A 1 90 ? 11.922 30.890 16.889 1.00 25.07 87 ARG A N 1
ATOM 716 C CA . ARG A 1 90 ? 13.127 30.038 16.963 1.00 24.71 87 ARG A CA 1
ATOM 717 C C . ARG A 1 90 ? 14.191 30.656 16.092 1.00 25.62 87 ARG A C 1
ATOM 718 O O . ARG A 1 90 ? 13.967 30.863 14.900 1.00 26.05 87 ARG A O 1
ATOM 726 N N . TYR A 1 91 ? 15.362 30.902 16.669 1.00 24.32 88 TYR A N 1
ATOM 727 C CA . TYR A 1 91 ? 16.396 31.638 15.984 1.00 24.78 88 TYR A CA 1
ATOM 728 C C . TYR A 1 91 ? 17.564 30.669 15.744 1.00 24.90 88 TYR A C 1
ATOM 729 O O . TYR A 1 91 ? 17.931 29.910 16.655 1.00 24.91 88 TYR A O 1
ATOM 738 N N . LEU A 1 92 ? 18.105 30.695 14.535 1.00 23.61 89 LEU A N 1
ATOM 739 C CA . LEU A 1 92 ? 19.282 29.886 14.179 1.00 22.50 89 LEU A CA 1
ATOM 740 C C . LEU A 1 92 ? 20.358 30.814 13.657 1.00 22.91 89 LEU A C 1
ATOM 741 O O . LEU A 1 92 ? 20.072 31.755 12.927 1.00 23.37 89 LEU A O 1
ATOM 746 N N . ARG A 1 93 ? 21.603 30.517 13.993 1.00 23.56 90 ARG A N 1
ATOM 747 C CA . ARG A 1 93 ? 22.721 31.257 13.421 1.00 23.81 90 ARG A CA 1
ATOM 748 C C . ARG A 1 93 ? 23.825 30.313 13.044 1.00 24.70 90 ARG A C 1
ATOM 749 O O . ARG A 1 93 ? 24.069 29.285 13.711 1.00 24.53 90 ARG A O 1
ATOM 757 N N . LYS A 1 94 ? 24.494 30.667 11.958 1.00 25.73 91 LYS A N 1
ATOM 758 C CA . LYS A 1 94 ? 25.728 29.972 11.575 1.00 27.90 91 LYS A CA 1
ATOM 759 C C . LYS A 1 94 ? 26.643 30.893 10.793 1.00 29.05 91 LYS A C 1
ATOM 760 O O . LYS A 1 94 ? 26.202 31.924 10.300 1.00 27.17 91 LYS A O 1
ATOM 766 N N . GLY A 1 95 ? 27.920 30.530 10.674 1.00 31.71 92 GLY A N 1
ATOM 767 C CA . GLY A 1 95 ? 28.440 29.261 11.143 1.00 35.57 92 GLY A CA 1
ATOM 768 C C . GLY A 1 95 ? 29.415 29.483 12.263 1.00 37.93 92 GLY A C 1
ATOM 769 O O . GLY A 1 95 ? 29.572 30.612 12.738 1.00 38.34 92 GLY A O 1
ATOM 770 N N . PRO A 1 96 ? 30.123 28.408 12.670 1.00 40.42 93 PRO A N 1
ATOM 771 C CA . PRO A 1 96 ? 31.030 28.513 13.798 1.00 41.92 93 PRO A CA 1
ATOM 772 C C . PRO A 1 96 ? 32.269 29.335 13.434 1.00 42.94 93 PRO A C 1
ATOM 773 O O . PRO A 1 96 ? 32.779 30.061 14.281 1.00 44.18 93 PRO A O 1
ATOM 777 N N . ILE A 1 97 ? 32.719 29.257 12.179 1.00 43.17 94 ILE A N 1
ATOM 778 C CA . ILE A 1 97 ? 33.892 30.026 11.745 1.00 43.00 94 ILE A CA 1
ATOM 779 C C . ILE A 1 97 ? 33.553 31.502 11.492 1.00 42.07 94 ILE A C 1
ATOM 780 O O . ILE A 1 97 ? 34.142 32.390 12.114 1.00 42.33 94 ILE A O 1
ATOM 785 N N . LYS A 1 98 ? 32.610 31.782 10.592 1.00 39.96 95 LYS A N 1
ATOM 786 C CA . LYS A 1 98 ? 32.182 33.169 10.433 1.00 38.25 95 LYS A CA 1
ATOM 787 C C . LYS A 1 98 ? 30.662 33.252 10.281 1.00 35.70 95 LYS A C 1
ATOM 788 O O . LYS A 1 98 ? 30.043 32.303 9.798 1.00 36.10 95 LYS A O 1
ATOM 794 N N . ARG A 1 99 ? 30.088 34.377 10.697 1.00 33.33 96 ARG A N 1
ATOM 795 C CA . ARG A 1 99 ? 28.630 34.545 10.653 1.00 31.41 96 ARG A CA 1
ATOM 796 C C . ARG A 1 99 ? 28.178 34.744 9.208 1.00 29.91 96 ARG A C 1
ATOM 797 O O . ARG A 1 99 ? 28.633 35.692 8.551 1.00 28.53 96 ARG A O 1
ATOM 805 N N . THR A 1 100 ? 27.262 33.883 8.741 1.00 26.91 97 THR A N 1
ATOM 806 C CA . THR A 1 100 ? 26.828 33.898 7.351 1.00 26.70 97 THR A CA 1
ATOM 807 C C . THR A 1 100 ? 25.296 33.844 7.175 1.00 26.19 97 THR A C 1
ATOM 808 O O . THR A 1 100 ? 24.787 34.292 6.151 1.00 26.01 97 THR A O 1
ATOM 812 N N . HIS A 1 101 ? 24.597 33.208 8.110 1.00 25.23 98 HIS A N 1
ATOM 813 C CA . HIS A 1 101 ? 23.134 32.970 7.956 1.00 24.58 98 HIS A CA 1
ATOM 814 C C . HIS A 1 101 ? 22.444 33.181 9.298 1.00 24.29 98 HIS A C 1
ATOM 815 O O . HIS A 1 101 ? 22.901 32.669 10.316 1.00 25.58 98 HIS A O 1
ATOM 822 N N . HIS A 1 102 ? 21.373 33.963 9.300 1.00 23.64 99 HIS A N 1
ATOM 823 C CA . HIS A 1 102 ? 20.522 34.151 10.502 1.00 23.74 99 HIS A CA 1
ATOM 824 C C . HIS A 1 102 ? 19.111 33.728 10.078 1.00 24.13 99 HIS A C 1
ATOM 825 O O . HIS A 1 102 ? 18.611 34.191 9.040 1.00 24.27 99 HIS A O 1
ATOM 832 N N . VAL A 1 103 ? 18.531 32.790 10.814 1.00 23.78 100 VAL A N 1
ATOM 833 C CA . VAL A 1 103 ? 17.207 32.264 10.456 1.00 24.03 100 VAL A CA 1
ATOM 834 C C . VAL A 1 103 ? 16.228 32.611 11.547 1.00 24.54 100 VAL A C 1
ATOM 835 O O . VAL A 1 103 ? 16.463 32.297 12.718 1.00 23.47 100 VAL A O 1
ATOM 839 N N . HIS A 1 104 ? 15.125 33.262 11.167 1.00 23.84 101 HIS A N 1
ATOM 840 C CA . HIS A 1 104 ? 14.165 33.789 12.140 1.00 24.11 101 HIS A CA 1
ATOM 841 C C . HIS A 1 104 ? 12.880 33.014 11.868 1.00 24.01 101 HIS A C 1
ATOM 842 O O . HIS A 1 104 ? 12.249 33.227 10.819 1.00 24.10 101 HIS A O 1
ATOM 849 N N . ILE A 1 105 ? 12.545 32.083 12.758 1.00 23.57 102 ILE A N 1
ATOM 850 C CA . ILE A 1 105 ? 11.397 31.206 12.528 1.00 24.58 102 ILE A CA 1
ATOM 851 C C . ILE A 1 105 ? 10.253 31.678 13.431 1.00 24.84 102 ILE A C 1
ATOM 852 O O . ILE A 1 105 ? 10.433 31.865 14.633 1.00 25.69 102 ILE A O 1
ATOM 857 N N . TYR A 1 106 ? 9.065 31.866 12.842 1.00 23.30 103 TYR A N 1
ATOM 858 C CA . TYR A 1 106 ? 7.899 32.245 13.642 1.00 23.65 103 TYR A CA 1
ATOM 859 C C . TYR A 1 106 ? 6.677 31.411 13.250 1.00 22.59 103 TYR A C 1
ATOM 860 O O . TYR A 1 106 ? 6.571 30.942 12.122 1.00 22.96 103 TYR A O 1
ATOM 869 N N . GLN A 1 107 ? 5.759 31.253 14.193 1.00 22.68 104 GLN A N 1
ATOM 870 C CA . GLN A 1 107 ? 4.478 30.633 13.882 1.00 22.02 104 GLN A CA 1
ATOM 871 C C . GLN A 1 107 ? 3.613 31.595 13.049 1.00 22.05 104 GLN A C 1
ATOM 872 O O . GLN A 1 107 ? 3.714 32.821 13.196 1.00 22.56 104 GLN A O 1
ATOM 878 N N . PHE A 1 108 ? 2.770 31.034 12.183 1.00 22.47 105 PHE A N 1
ATOM 879 C CA . PHE A 1 108 ? 1.943 31.812 11.264 1.00 21.67 105 PHE A CA 1
ATOM 880 C C . PHE A 1 108 ? 1.080 32.935 11.921 1.00 22.14 105 PHE A C 1
ATOM 881 O O . PHE A 1 108 ? 0.640 33.872 11.239 1.00 22.97 105 PHE A O 1
ATOM 889 N N . ASP A 1 109 ? 0.781 32.784 13.216 1.00 23.03 106 ASP A N 1
ATOM 890 C CA . ASP A 1 109 ? -0.073 33.757 13.902 1.00 23.91 106 ASP A CA 1
ATOM 891 C C . ASP A 1 109 ? 0.687 34.854 14.629 1.00 24.59 106 ASP A C 1
ATOM 892 O O . ASP A 1 109 ? 0.073 35.741 15.236 1.00 25.03 106 ASP A O 1
ATOM 897 N N . ASN A 1 110 ? 2.014 34.855 14.481 1.00 24.23 107 ASN A N 1
ATOM 898 C CA . ASN A 1 110 ? 2.801 35.967 14.994 1.00 24.41 107 ASN A CA 1
ATOM 899 C C . ASN A 1 110 ? 2.876 37.066 13.954 1.00 24.07 107 ASN A C 1
ATOM 900 O O . ASN A 1 110 ? 3.933 37.349 13.377 1.00 24.35 107 ASN A O 1
ATOM 905 N N . THR A 1 111 ? 1.725 37.674 13.687 1.00 22.20 108 THR A N 1
ATOM 906 C CA . THR A 1 111 ? 1.636 38.659 12.591 1.00 23.42 108 THR A CA 1
ATOM 907 C C . THR A 1 111 ? 2.510 39.880 12.831 1.00 24.02 108 THR A C 1
ATOM 908 O O . THR A 1 111 ? 3.018 40.467 11.876 1.00 22.56 108 THR A O 1
ATOM 912 N N . GLN A 1 112 ? 2.679 40.291 14.095 1.00 24.22 109 GLN A N 1
ATOM 913 C CA A GLN A 1 112 ? 3.474 41.498 14.374 0.50 24.68 109 GLN A CA 1
ATOM 914 C CA B GLN A 1 112 ? 3.467 41.494 14.375 0.50 24.81 109 GLN A CA 1
ATOM 915 C C . GLN A 1 112 ? 4.915 41.335 13.897 1.00 24.27 109 GLN A C 1
ATOM 916 O O . GLN A 1 112 ? 5.458 42.232 13.247 1.00 24.12 109 GLN A O 1
ATOM 927 N N . GLU A 1 113 ? 5.530 40.192 14.221 1.00 24.05 110 GLU A N 1
ATOM 928 C CA . GLU A 1 113 ? 6.948 39.983 13.851 1.00 24.26 110 GLU A CA 1
ATOM 929 C C . GLU A 1 113 ? 7.066 39.701 12.384 1.00 23.83 110 GLU A C 1
ATOM 930 O O . GLU A 1 113 ? 7.974 40.198 11.716 1.00 24.25 110 GLU A O 1
ATOM 936 N N . ILE A 1 114 ? 6.136 38.888 11.868 1.00 23.62 111 ILE A N 1
ATOM 937 C CA . ILE A 1 114 ? 6.232 38.559 10.437 1.00 22.87 111 ILE A CA 1
ATOM 938 C C . ILE A 1 114 ? 6.120 39.811 9.579 1.00 23.73 111 ILE A C 1
ATOM 939 O O . ILE A 1 114 ? 6.942 40.054 8.693 1.00 22.15 111 ILE A O 1
ATOM 944 N N . LEU A 1 115 ? 5.093 40.621 9.843 1.00 22.42 112 LEU A N 1
ATOM 945 C CA . LEU A 1 115 ? 4.955 41.898 9.090 1.00 22.37 112 LEU A CA 1
ATOM 946 C C . LEU A 1 115 ? 6.044 42.905 9.370 1.00 22.27 112 LEU A C 1
ATOM 947 O O . LEU A 1 115 ? 6.405 43.660 8.472 1.00 23.29 112 LEU A O 1
ATOM 952 N N . ARG A 1 116 ? 6.604 42.914 10.583 1.00 22.94 113 ARG A N 1
ATOM 953 C CA . ARG A 1 116 ? 7.695 43.859 10.879 1.00 23.36 113 ARG A CA 1
ATOM 954 C C . ARG A 1 116 ? 8.790 43.651 9.834 1.00 23.81 113 ARG A C 1
ATOM 955 O O . ARG A 1 116 ? 9.266 44.607 9.220 1.00 24.54 113 ARG A O 1
ATOM 963 N N . HIS A 1 117 ? 9.158 42.379 9.617 1.00 23.71 114 HIS A N 1
ATOM 964 C CA . HIS A 1 117 ? 10.218 42.063 8.665 1.00 24.02 114 HIS A CA 1
ATOM 965 C C . HIS A 1 117 ? 9.789 42.288 7.227 1.00 23.90 114 HIS A C 1
ATOM 966 O O . HIS A 1 117 ? 10.526 42.907 6.473 1.00 23.69 114 HIS A O 1
ATOM 973 N N . LEU A 1 118 ? 8.616 41.777 6.833 1.00 23.10 115 LEU A N 1
ATOM 974 C CA . 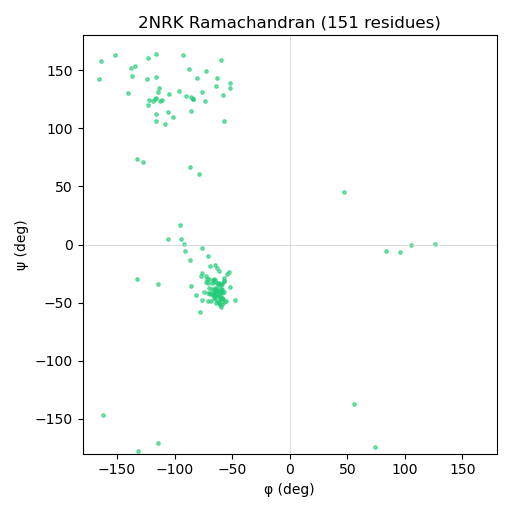LEU A 1 118 ? 8.237 41.866 5.421 1.00 22.48 115 LEU A CA 1
ATOM 975 C C . LEU A 1 118 ? 7.945 43.312 5.023 1.00 22.43 115 LEU A C 1
ATOM 976 O O . LEU A 1 118 ? 8.326 43.736 3.937 1.00 22.01 115 LEU A O 1
ATOM 981 N N . ALA A 1 119 ? 7.250 44.057 5.883 1.00 22.32 116 ALA A N 1
ATOM 982 C CA . ALA A 1 119 ? 6.922 45.434 5.519 1.00 23.38 116 ALA A CA 1
ATOM 983 C C . ALA A 1 119 ? 8.201 46.249 5.357 1.00 22.59 116 ALA A C 1
ATOM 984 O O . ALA A 1 119 ? 8.316 47.023 4.409 1.00 22.79 116 ALA A O 1
ATOM 986 N N . PHE A 1 120 ? 9.151 46.075 6.292 1.00 22.51 117 PHE A N 1
ATOM 987 C CA . PHE A 1 120 ? 10.438 46.797 6.288 1.00 22.39 117 PHE A CA 1
ATOM 988 C C . PHE A 1 120 ? 11.160 46.538 4.972 1.00 22.23 117 PHE A C 1
ATOM 989 O O . PHE A 1 120 ? 11.558 47.482 4.284 1.00 23.10 117 PHE A O 1
ATOM 997 N N . ARG A 1 121 ? 11.263 45.262 4.595 1.00 23.14 118 ARG A N 1
ATOM 998 C CA . ARG A 1 121 ? 11.889 44.895 3.327 1.00 22.31 118 ARG A CA 1
ATOM 999 C C . ARG A 1 121 ? 11.177 45.528 2.136 1.00 23.16 118 ARG A C 1
ATOM 1000 O O . ARG A 1 121 ? 11.821 46.177 1.275 1.00 23.61 118 ARG A O 1
ATOM 1008 N N . ASN A 1 122 ? 9.857 45.356 2.083 1.00 21.97 119 ASN A N 1
ATOM 1009 C CA . ASN A 1 122 ? 9.100 45.827 0.905 1.00 22.43 119 ASN A CA 1
ATOM 1010 C C . ASN A 1 122 ? 9.256 47.334 0.750 1.00 22.59 119 ASN A C 1
ATOM 1011 O O . ASN A 1 122 ? 9.419 47.849 -0.363 1.00 24.28 119 ASN A O 1
ATOM 1016 N N . TYR A 1 123 ? 9.208 48.040 1.871 1.00 22.59 120 TYR A N 1
ATOM 1017 C CA . TYR A 1 123 ? 9.313 49.498 1.875 1.00 23.16 120 TYR A CA 1
ATOM 1018 C C . TYR A 1 123 ? 10.697 49.950 1.374 1.00 23.64 120 TYR A C 1
ATOM 1019 O O . TYR A 1 123 ? 10.801 50.879 0.579 1.00 23.63 120 TYR A O 1
ATOM 1028 N N . LEU A 1 124 ? 11.773 49.303 1.841 1.00 22.61 121 LEU A N 1
ATOM 1029 C CA . LEU A 1 124 ? 13.113 49.688 1.351 1.00 23.18 121 LEU A CA 1
ATOM 1030 C C . LEU A 1 124 ? 13.242 49.394 -0.159 1.00 22.44 121 LEU A C 1
ATOM 1031 O O . LEU A 1 124 ? 13.838 50.196 -0.881 1.00 22.91 121 LEU A O 1
ATOM 1036 N N . ARG A 1 125 ? 12.685 48.264 -0.608 1.00 23.34 122 ARG A N 1
ATOM 1037 C CA . ARG A 1 125 ? 12.719 47.917 -2.027 1.00 24.07 122 ARG A CA 1
ATOM 1038 C C . ARG A 1 125 ? 12.032 48.970 -2.874 1.00 25.21 122 ARG A C 1
ATOM 1039 O O . ARG A 1 125 ? 12.460 49.198 -4.009 1.00 26.16 122 ARG A O 1
ATOM 1047 N N . GLU A 1 126 ? 10.978 49.594 -2.339 1.00 26.15 123 GLU A N 1
ATOM 1048 C CA . GLU A 1 126 ? 10.200 50.615 -3.098 1.00 27.59 123 GLU A CA 1
ATOM 1049 C C . GLU A 1 126 ? 10.691 52.058 -2.930 1.00 27.28 123 GLU A C 1
ATOM 1050 O O . GLU A 1 126 ? 10.193 52.992 -3.597 1.00 26.87 123 GLU A O 1
ATOM 1056 N N . ASN A 1 127 ? 11.664 52.250 -2.043 1.00 26.16 124 ASN A N 1
ATOM 1057 C CA . ASN A 1 127 ? 12.145 53.574 -1.669 1.00 26.01 124 ASN A CA 1
ATOM 1058 C C . ASN A 1 127 ? 13.664 53.604 -1.689 1.00 26.15 124 ASN A C 1
ATOM 1059 O O . ASN A 1 127 ? 14.291 53.645 -0.642 1.00 25.24 124 ASN A O 1
ATOM 1064 N N . PRO A 1 128 ? 14.262 53.608 -2.896 1.00 27.06 125 PRO A N 1
ATOM 1065 C CA . PRO A 1 128 ? 15.731 53.581 -3.008 1.00 27.24 125 PRO A CA 1
ATOM 1066 C C . PRO A 1 128 ? 16.434 54.731 -2.288 1.00 27.14 125 PRO A C 1
ATOM 1067 O O . PRO A 1 128 ? 17.530 54.531 -1.771 1.00 26.48 125 PRO A O 1
ATOM 1071 N N . ALA A 1 129 ? 15.809 55.909 -2.201 1.00 26.18 126 ALA A N 1
ATOM 1072 C CA . ALA A 1 129 ? 16.420 57.031 -1.480 1.00 26.42 126 ALA A CA 1
ATOM 1073 C C . ALA A 1 129 ? 16.560 56.727 0.017 1.00 25.93 126 ALA A C 1
ATOM 1074 O O . ALA A 1 129 ? 17.563 57.071 0.627 1.00 25.26 126 ALA A O 1
ATOM 1076 N N . ILE A 1 130 ? 15.543 56.076 0.581 1.00 24.85 127 ILE A N 1
ATOM 1077 C CA . ILE A 1 130 ? 15.586 55.676 1.975 1.00 25.25 127 ILE A CA 1
ATOM 1078 C C . ILE A 1 130 ? 16.621 54.561 2.169 1.00 24.69 127 ILE A C 1
ATOM 1079 O O . ILE A 1 130 ? 17.395 54.594 3.138 1.00 24.17 127 ILE A O 1
ATOM 1084 N N . ALA A 1 131 ? 16.641 53.596 1.253 1.00 23.74 128 ALA A N 1
ATOM 1085 C CA . ALA A 1 131 ? 17.658 52.541 1.318 1.00 23.78 128 ALA A CA 1
ATOM 1086 C C . ALA A 1 131 ? 19.070 53.156 1.259 1.00 23.43 128 ALA A C 1
ATOM 1087 O O . ALA A 1 131 ? 19.956 52.737 1.984 1.00 23.41 128 ALA A O 1
ATOM 1089 N N . THR A 1 132 ? 19.273 54.161 0.401 1.00 22.96 129 THR A N 1
ATOM 1090 C CA . THR A 1 132 ? 20.576 54.822 0.299 1.00 22.14 129 THR A CA 1
ATOM 1091 C C . THR A 1 132 ? 20.951 55.509 1.613 1.00 22.91 129 THR A C 1
ATOM 1092 O O . THR A 1 132 ? 22.099 55.420 2.049 1.00 23.17 129 THR A O 1
ATOM 1096 N N . THR A 1 133 ? 19.971 56.131 2.270 1.00 22.61 130 THR A N 1
ATOM 1097 C CA . THR A 1 133 ? 20.195 56.773 3.570 1.00 23.69 130 THR A CA 1
ATOM 1098 C C . THR A 1 133 ? 20.657 55.729 4.574 1.00 23.05 130 THR A C 1
ATOM 1099 O O . THR A 1 133 ? 21.618 55.966 5.317 1.00 23.62 130 THR A O 1
ATOM 1103 N N . TYR A 1 134 ? 19.987 54.576 4.554 1.00 23.25 131 TYR A N 1
ATOM 1104 C CA . TYR A 1 134 ? 20.263 53.479 5.474 1.00 22.40 131 TYR A CA 1
ATOM 1105 C C . TYR A 1 134 ? 21.654 52.900 5.210 1.00 23.62 131 TYR A C 1
ATOM 1106 O O . TYR A 1 134 ? 22.446 52.727 6.143 1.00 22.61 131 TYR A O 1
ATOM 1115 N N . GLY A 1 135 ? 21.974 52.658 3.935 1.00 23.73 132 GLY A N 1
ATOM 1116 C CA . GLY A 1 135 ? 23.306 52.135 3.602 1.00 24.59 132 GLY A CA 1
ATOM 1117 C C . GLY A 1 135 ? 24.428 53.077 3.997 1.00 25.50 132 GLY A C 1
ATOM 1118 O O . GLY A 1 135 ? 25.480 52.641 4.511 1.00 26.13 132 GLY A O 1
ATOM 1119 N N . THR A 1 136 ? 24.206 54.380 3.785 1.00 25.18 133 THR A N 1
ATOM 1120 C CA . THR A 1 136 ? 25.178 55.407 4.126 1.00 25.58 133 THR A CA 1
ATOM 1121 C C . THR A 1 136 ? 25.397 55.425 5.639 1.00 26.09 133 THR A C 1
ATOM 1122 O O . THR A 1 136 ? 26.525 55.520 6.097 1.00 26.65 133 THR A O 1
ATOM 1126 N N . LEU A 1 137 ? 24.316 55.324 6.398 1.00 24.88 134 LEU A N 1
ATOM 1127 C CA . LEU A 1 137 ? 24.412 55.280 7.846 1.00 25.26 134 LEU A CA 1
ATOM 1128 C C . LEU A 1 137 ? 25.225 54.072 8.298 1.00 25.82 134 LEU A C 1
ATOM 1129 O O . LEU A 1 137 ? 26.092 54.191 9.155 1.00 26.28 134 LEU A O 1
ATOM 1134 N N . LYS A 1 138 ? 24.941 52.912 7.716 1.00 26.34 135 LYS A N 1
ATOM 1135 C CA . LYS A 1 138 ? 25.632 51.688 8.135 1.00 28.62 135 LYS A CA 1
ATOM 1136 C C . LYS A 1 138 ? 27.129 51.793 7.839 1.00 29.71 135 LYS A C 1
ATOM 1137 O O . LYS A 1 138 ? 27.964 51.385 8.660 1.00 30.36 135 LYS A O 1
ATOM 1143 N N . LYS A 1 139 ? 27.471 52.378 6.686 1.00 30.46 136 LYS A N 1
ATOM 1144 C CA . LYS A 1 139 ? 28.859 52.514 6.303 1.00 32.64 136 LYS A CA 1
ATOM 1145 C C . LYS A 1 139 ? 29.560 53.471 7.259 1.00 33.53 136 LYS A C 1
ATOM 1146 O O . LYS A 1 139 ? 30.681 53.194 7.700 1.00 33.99 136 LYS A O 1
ATOM 1152 N N . GLN A 1 140 ? 28.889 54.578 7.592 1.00 34.06 137 GLN A N 1
ATOM 1153 C CA A GLN A 1 140 ? 29.386 55.556 8.570 0.50 35.14 137 GLN A CA 1
ATOM 1154 C CA B GLN A 1 140 ? 29.447 55.534 8.546 0.50 35.17 137 GLN A CA 1
ATOM 1155 C C . GLN A 1 140 ? 29.611 54.934 9.949 1.00 35.73 137 GLN A C 1
ATOM 1156 O O . GLN A 1 140 ? 30.634 55.179 10.600 1.00 36.56 137 GLN A O 1
ATOM 1167 N N . LEU A 1 141 ? 28.642 54.148 10.405 1.00 37.21 138 LEU A N 1
ATOM 1168 C CA . LEU A 1 141 ? 28.744 53.474 11.705 1.00 39.03 138 LEU A CA 1
ATOM 1169 C C . LEU A 1 141 ? 29.959 52.542 11.764 1.00 41.54 138 LEU A C 1
ATOM 1170 O O . LEU A 1 141 ? 30.726 52.579 12.727 1.00 41.62 138 LEU A O 1
ATOM 1175 N N . ALA A 1 142 ? 30.135 51.733 10.721 1.00 44.09 139 ALA A N 1
ATOM 1176 C CA . ALA A 1 142 ? 31.264 50.805 10.628 1.00 46.79 139 ALA A CA 1
ATOM 1177 C C . ALA A 1 142 ? 32.604 51.537 10.694 1.00 48.52 139 ALA A C 1
ATOM 1178 O O . ALA A 1 142 ? 33.572 51.007 11.244 1.00 49.44 139 ALA A O 1
ATOM 1180 N N . GLN A 1 143 ? 32.648 52.754 10.148 1.00 50.38 140 GLN A N 1
ATOM 1181 C CA . GLN A 1 143 ? 33.825 53.621 10.223 1.00 52.08 140 GLN A CA 1
ATOM 1182 C C . GLN A 1 143 ? 33.995 54.270 11.601 1.00 53.43 140 GLN A C 1
ATOM 1183 O O . GLN A 1 143 ? 34.971 54.993 11.829 1.00 53.82 140 GLN A O 1
ATOM 1189 N N . ALA A 1 144 ? 33.052 54.020 12.509 1.00 55.02 141 ALA A N 1
ATOM 1190 C CA . ALA A 1 144 ? 33.103 54.558 13.878 1.00 56.66 141 ALA A CA 1
ATOM 1191 C C . ALA A 1 144 ? 33.261 53.464 14.944 1.00 57.92 141 ALA A C 1
ATOM 1192 O O . ALA A 1 144 ? 33.917 53.685 15.968 1.00 58.20 141 ALA A O 1
ATOM 1194 N N . HIS A 1 145 ? 32.671 52.290 14.696 1.00 59.44 142 HIS A N 1
ATOM 1195 C CA . HIS A 1 145 ? 32.773 51.135 15.608 1.00 60.83 142 HIS A CA 1
ATOM 1196 C C . HIS A 1 145 ? 33.249 49.856 14.894 1.00 61.63 142 HIS A C 1
ATOM 1197 O O . HIS A 1 145 ? 32.460 48.907 14.726 1.00 61.78 142 HIS A O 1
ATOM 1204 N N . PRO A 1 146 ? 34.543 49.801 14.495 1.00 62.45 143 PRO A N 1
ATOM 1205 C CA . PRO A 1 146 ? 35.017 48.564 13.851 1.00 62.99 143 PRO A CA 1
ATOM 1206 C C . PRO A 1 146 ? 35.124 47.448 14.887 1.00 63.49 143 PRO A C 1
ATOM 1207 O O . PRO A 1 146 ? 34.953 46.273 14.561 1.00 63.62 143 PRO A O 1
ATOM 1211 N N . ASP A 1 147 ? 35.389 47.853 16.129 1.00 64.11 144 ASP A N 1
ATOM 1212 C CA . ASP A 1 147 ? 35.509 46.965 17.284 1.00 64.72 144 ASP A CA 1
ATOM 1213 C C . ASP A 1 147 ? 34.166 46.455 17.820 1.00 64.87 144 ASP A C 1
ATOM 1214 O O . ASP A 1 147 ? 34.018 45.252 18.052 1.00 65.22 144 ASP A O 1
ATOM 1219 N N . SER A 1 148 ? 33.197 47.358 18.002 1.00 64.74 145 SER A N 1
ATOM 1220 C CA . SER A 1 148 ? 31.934 47.021 18.669 1.00 64.53 145 SER A CA 1
ATOM 1221 C C . SER A 1 148 ? 30.773 46.801 17.698 1.00 64.50 145 SER A C 1
ATOM 1222 O O . SER A 1 148 ? 30.276 47.756 17.090 1.00 64.36 145 SER A O 1
ATOM 1225 N N . ILE A 1 149 ? 30.326 45.551 17.567 1.00 64.43 146 ILE A N 1
ATOM 1226 C CA . ILE A 1 149 ? 29.061 45.283 16.865 1.00 64.38 146 ILE A CA 1
ATOM 1227 C C . ILE A 1 149 ? 27.875 45.728 17.729 1.00 64.12 146 ILE A C 1
ATOM 1228 O O . ILE A 1 149 ? 26.816 46.068 17.199 1.00 63.87 146 ILE A O 1
ATOM 1233 N N . ASP A 1 150 ? 28.072 45.730 19.052 1.00 63.77 147 ASP A N 1
ATOM 1234 C CA . ASP A 1 150 ? 27.060 46.198 20.006 1.00 63.63 147 ASP A CA 1
ATOM 1235 C C . ASP A 1 150 ? 26.697 47.667 19.782 1.00 63.35 147 ASP A C 1
ATOM 1236 O O . ASP A 1 150 ? 25.514 48.006 19.648 1.00 63.27 147 ASP A O 1
ATOM 1241 N N . LYS A 1 151 ? 27.715 48.526 19.727 1.00 62.96 148 LYS A N 1
ATOM 1242 C CA . LYS A 1 151 ? 27.517 49.942 19.404 1.00 62.50 148 LYS A CA 1
ATOM 1243 C C . LYS A 1 151 ? 27.000 50.143 17.972 1.00 62.22 148 LYS A C 1
ATOM 1244 O O . LYS A 1 151 ? 26.170 51.025 17.735 1.00 61.99 148 LYS A O 1
ATOM 1250 N N . TYR A 1 152 ? 27.485 49.324 17.034 1.00 61.93 149 TYR A N 1
ATOM 1251 C CA . TYR A 1 152 ? 26.995 49.334 15.650 1.00 61.74 149 TYR A CA 1
ATOM 1252 C C . TYR A 1 152 ? 25.486 49.075 15.625 1.00 62.37 149 TYR A C 1
ATOM 1253 O O . TYR A 1 152 ? 24.725 49.904 15.124 1.00 61.92 149 TYR A O 1
ATOM 1270 N N . LYS A 1 156 ? 22.045 51.812 14.863 1.00 35.15 153 LYS A N 1
ATOM 1271 C CA . LYS A 1 156 ? 21.105 51.994 13.766 1.00 34.22 153 LYS A CA 1
ATOM 1272 C C . LYS A 1 156 ? 19.663 51.923 14.303 1.00 32.85 153 LYS A C 1
ATOM 1273 O O . LYS A 1 156 ? 18.702 52.012 13.530 1.00 29.71 153 LYS A O 1
ATOM 1279 N N . ASP A 1 157 ? 19.506 51.723 15.611 1.00 30.85 154 ASP A N 1
ATOM 1280 C CA . ASP A 1 157 ? 18.223 51.237 16.143 1.00 30.26 154 ASP A CA 1
ATOM 1281 C C . ASP A 1 157 ? 17.063 52.215 15.953 1.00 27.81 154 ASP A C 1
ATOM 1282 O O . ASP A 1 157 ? 15.967 51.810 15.541 1.00 26.75 154 ASP A O 1
ATOM 1287 N N . ALA A 1 158 ? 17.312 53.486 16.263 1.00 26.02 155 ALA A N 1
ATOM 1288 C CA . ALA A 1 158 ? 16.266 54.522 16.164 1.00 25.22 155 ALA A CA 1
ATOM 1289 C C . ALA A 1 158 ? 15.819 54.689 14.701 1.00 24.25 155 ALA A C 1
ATOM 1290 O O . ALA A 1 158 ? 14.615 54.870 14.422 1.00 25.03 155 ALA A O 1
ATOM 1292 N N . PHE A 1 159 ? 16.786 54.637 13.782 1.00 23.22 156 PHE A N 1
ATOM 1293 C CA . PHE A 1 159 ? 16.497 54.733 12.355 1.00 23.49 156 PHE A CA 1
ATOM 1294 C C . PHE A 1 159 ? 15.637 53.554 11.926 1.00 23.65 156 PHE A C 1
ATOM 1295 O O . PHE A 1 159 ? 14.601 53.715 11.273 1.00 22.93 156 PHE A O 1
ATOM 1303 N N . ILE A 1 160 ? 16.058 52.357 12.316 1.00 23.10 157 ILE A N 1
ATOM 1304 C CA . ILE A 1 160 ? 15.287 51.161 11.946 1.00 24.85 157 ILE A CA 1
ATOM 1305 C C . ILE A 1 160 ? 13.841 51.226 12.472 1.00 25.39 157 ILE A C 1
ATOM 1306 O O . ILE A 1 160 ? 12.904 50.923 11.726 1.00 25.74 157 ILE A O 1
ATOM 1311 N N . LYS A 1 161 ? 13.646 51.602 13.735 1.00 25.11 158 LYS A N 1
ATOM 1312 C CA . LYS A 1 161 ? 12.281 51.720 14.283 1.00 26.01 158 LYS A CA 1
ATOM 1313 C C . LYS A 1 161 ? 11.445 52.740 13.509 1.00 25.16 158 LYS A C 1
ATOM 1314 O O . LYS A 1 161 ? 10.277 52.499 13.219 1.00 24.98 158 LYS A O 1
ATOM 1320 N N . LYS A 1 162 ? 12.060 53.863 13.141 1.00 23.28 159 LYS A N 1
ATOM 1321 C CA . LYS A 1 162 ? 11.344 54.883 12.367 1.00 23.18 159 LYS A CA 1
ATOM 1322 C C . LYS A 1 162 ? 10.889 54.298 11.022 1.00 23.24 159 LYS A C 1
ATOM 1323 O O . LYS A 1 162 ? 9.725 54.455 10.595 1.00 22.74 159 LYS A O 1
ATOM 1329 N N . ILE A 1 163 ? 11.816 53.658 10.340 1.00 22.73 160 ILE A N 1
ATOM 1330 C CA . ILE A 1 163 ? 11.523 53.084 9.029 1.00 22.47 160 ILE A CA 1
ATOM 1331 C C . ILE A 1 163 ? 10.511 51.939 9.126 1.00 23.35 160 ILE A C 1
ATOM 1332 O O . ILE A 1 163 ? 9.635 51.783 8.255 1.00 23.25 160 ILE A O 1
ATOM 1337 N N . GLU A 1 164 ? 10.644 51.130 10.173 1.00 23.35 161 GLU A N 1
ATOM 1338 C CA . GLU A 1 164 ? 9.678 50.013 10.355 1.00 24.12 161 GLU A CA 1
ATOM 1339 C C . GLU A 1 164 ? 8.251 50.571 10.483 1.00 23.99 161 GLU A C 1
ATOM 1340 O O . GLU A 1 164 ? 7.275 49.970 9.991 1.00 23.92 161 GLU A O 1
ATOM 1346 N N . LYS A 1 165 ? 8.128 51.695 11.164 1.00 24.37 162 LYS A N 1
ATOM 1347 C CA . LYS A 1 165 ? 6.821 52.313 11.357 1.00 24.14 162 LYS A CA 1
ATOM 1348 C C . LYS A 1 165 ? 6.281 52.854 10.032 1.00 23.45 162 LYS A C 1
ATOM 1349 O O . LYS A 1 165 ? 5.126 52.603 9.670 1.00 24.60 162 LYS A O 1
ATOM 1355 N N . GLU A 1 166 ? 7.108 53.598 9.290 1.00 22.85 163 GLU A N 1
ATOM 1356 C CA . GLU A 1 166 ? 6.723 54.077 7.969 1.00 22.81 163 GLU A CA 1
ATOM 1357 C C . GLU A 1 166 ? 6.345 52.894 7.070 1.00 22.42 163 GLU A C 1
ATOM 1358 O O . GLU A 1 166 ? 5.369 52.967 6.302 1.00 22.7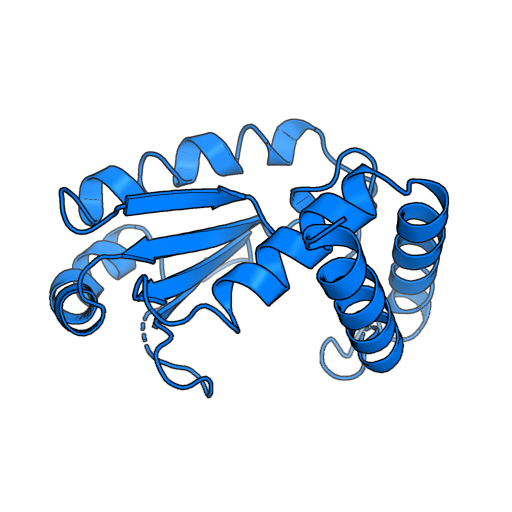9 163 GLU A O 1
ATOM 1364 N N . ALA A 1 167 ? 7.120 51.805 7.175 1.00 21.26 164 ALA A N 1
ATOM 1365 C CA . ALA A 1 167 ? 6.936 50.649 6.304 1.00 20.73 164 ALA A CA 1
ATOM 1366 C C . ALA A 1 167 ? 5.595 49.955 6.562 1.00 21.17 164 ALA A C 1
ATOM 1367 O O . ALA A 1 167 ? 4.905 49.562 5.617 1.00 22.00 164 ALA A O 1
ATOM 1369 N N . LEU A 1 168 ? 5.243 49.813 7.843 1.00 21.27 165 LEU A N 1
ATOM 1370 C CA . LEU A 1 168 ? 4.009 49.089 8.205 1.00 22.75 165 LEU A CA 1
ATOM 1371 C C . LEU A 1 168 ? 2.784 49.919 7.784 1.00 22.72 165 LEU A C 1
ATOM 1372 O O . LEU A 1 168 ? 1.787 49.350 7.330 1.00 23.94 165 LEU A O 1
ATOM 1377 N N . LYS A 1 169 ? 2.865 51.244 7.922 1.00 22.61 166 LYS A N 1
ATOM 1378 C CA . LYS A 1 169 ? 1.796 52.120 7.415 1.00 23.00 166 LYS A CA 1
ATOM 1379 C C . LYS A 1 169 ? 1.619 51.889 5.910 1.00 23.59 166 LYS A C 1
ATOM 1380 O O . LYS A 1 169 ? 0.501 51.719 5.426 1.00 23.76 166 LYS A O 1
ATOM 1386 N N . LYS A 1 170 ? 2.736 51.869 5.183 1.00 22.96 167 LYS A N 1
ATOM 1387 C CA . LYS A 1 170 ? 2.700 51.739 3.719 1.00 23.49 167 LYS A CA 1
ATOM 1388 C C . LYS A 1 170 ? 2.163 50.377 3.276 1.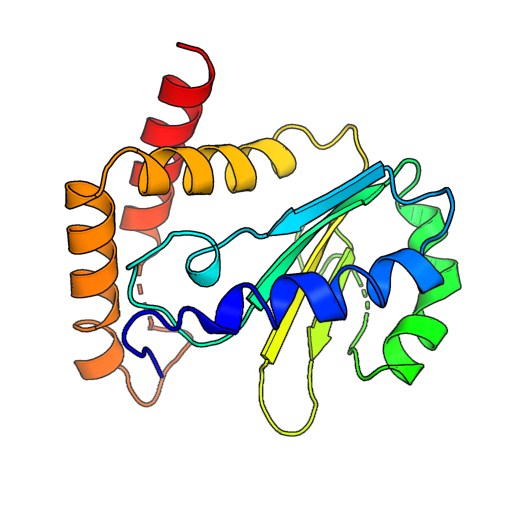00 22.81 167 LYS A C 1
ATOM 1389 O O . LYS A 1 170 ? 1.515 50.263 2.202 1.00 23.36 167 LYS A O 1
ATOM 1395 N N . TYR A 1 171 ? 2.438 49.362 4.085 1.00 22.27 168 TYR A N 1
ATOM 1396 C CA . TYR A 1 171 ? 2.068 47.966 3.791 1.00 22.99 168 TYR A CA 1
ATOM 1397 C C . TYR A 1 171 ? 0.568 47.858 3.432 1.00 22.77 168 TYR A C 1
ATOM 1398 O O . TYR A 1 171 ? 0.189 47.058 2.589 1.00 24.49 168 TYR A O 1
ATOM 1407 N N . TRP A 1 172 ? -0.284 48.660 4.103 1.00 22.58 169 TRP A N 1
ATOM 1408 C CA . TRP A 1 172 ? -1.754 48.549 3.950 1.00 23.35 169 TRP A CA 1
ATOM 1409 C C . TRP A 1 172 ? -2.306 49.360 2.785 1.00 23.33 169 TRP A C 1
ATOM 1410 O O . TRP A 1 172 ? -3.456 49.183 2.397 1.00 23.22 169 TRP A O 1
ATOM 1421 N N . GLU A 1 173 ? -1.489 50.267 2.239 1.00 23.93 170 GLU A N 1
ATOM 1422 C CA . GLU A 1 173 ? -2.013 51.240 1.281 1.00 26.76 170 GLU A CA 1
ATOM 1423 C C . GLU A 1 173 ? -2.324 50.611 -0.061 1.00 27.90 170 GLU A C 1
ATOM 1424 O O . GLU A 1 173 ? -3.191 51.115 -0.797 1.00 29.53 170 GLU A O 1
#

Nearest PDB structures (foldseek):
  2nrk-assembly1_A-2  TM=1.006E+00  e=1.529E-32  Enterococcus faecalis V583
  6ywo-assembly2_B  TM=6.008E-01  e=2.535E-03  Thermothielavioides terrestris NRRL 8126
  4nku-assembly1_A  TM=4.782E-01  e=7.530E-04  Schizosaccharomyces pombe
  3jyy-assembly1_A  TM=6.310E-01  e=7.031E-02  Enterococcus faecium
  5lpa-assembly1_A  TM=6.386E-01  e=2.867E-01  Salmonella enterica subsp. enterica serovar Typhimurium